Protein AF-A0A926AWC2-F1 (afdb_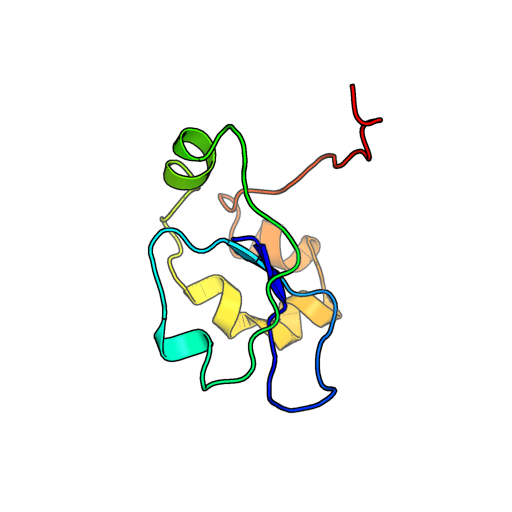monomer_lite)

pLDDT: mean 94.42, std 4.78, range [57.47, 97.81]

Structure (mmCIF, N/CA/C/O backbone):
data_AF-A0A926AWC2-F1
#
_entry.id   AF-A0A926AWC2-F1
#
loop_
_atom_site.group_PDB
_atom_site.id
_atom_site.type_symbol
_atom_site.label_atom_id
_atom_site.label_alt_id
_atom_site.label_comp_id
_atom_site.label_asym_id
_atom_site.label_entity_id
_atom_site.label_seq_id
_atom_site.pdbx_PDB_ins_code
_atom_site.Cartn_x
_atom_site.Cartn_y
_atom_site.Cartn_z
_atom_site.occupancy
_atom_site.B_iso_or_equiv
_atom_site.auth_seq_id
_atom_site.auth_comp_id
_atom_site.auth_asym_id
_atom_site.auth_atom_id
_atom_site.pdbx_PDB_model_num
ATOM 1 N N . TYR A 1 1 ? -10.303 -7.862 -1.670 1.00 94.31 1 TYR A N 1
ATOM 2 C CA . TYR A 1 1 ? -9.127 -8.740 -1.461 1.00 94.31 1 TYR A CA 1
ATOM 3 C C . TYR A 1 1 ? -7.884 -7.910 -1.235 1.00 94.31 1 TYR A C 1
ATOM 5 O O . TYR A 1 1 ? -7.823 -6.813 -1.772 1.00 94.31 1 TYR A O 1
ATOM 13 N N . ILE A 1 2 ? -6.941 -8.431 -0.454 1.00 96.88 2 ILE A N 1
ATOM 14 C CA . ILE A 1 2 ? -5.578 -7.919 -0.311 1.00 96.88 2 ILE A CA 1
ATOM 15 C C . ILE A 1 2 ? -4.671 -8.829 -1.141 1.00 96.88 2 ILE A C 1
ATOM 17 O O . ILE A 1 2 ? -4.695 -10.054 -0.971 1.00 96.88 2 ILE A O 1
ATOM 21 N N . THR A 1 3 ? -3.910 -8.230 -2.049 1.00 97.50 3 THR A N 1
ATOM 22 C CA . THR A 1 3 ? -3.238 -8.940 -3.140 1.00 97.50 3 THR A CA 1
ATOM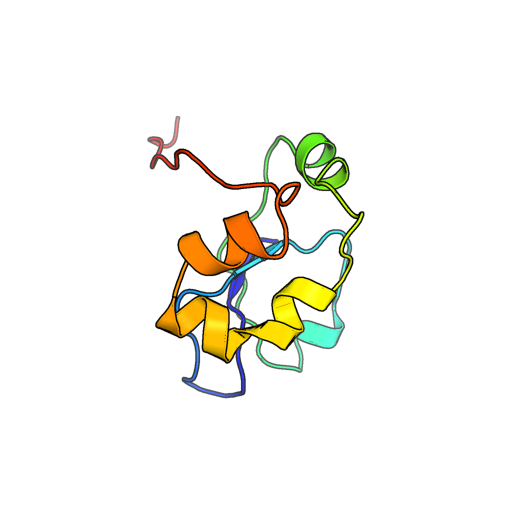 23 C C . THR A 1 3 ? -1.822 -8.415 -3.321 1.00 97.50 3 THR A C 1
ATOM 25 O O . THR A 1 3 ? -1.603 -7.208 -3.241 1.00 97.50 3 THR A O 1
ATOM 28 N N . PHE A 1 4 ? -0.858 -9.302 -3.569 1.00 97.12 4 PHE A N 1
ATOM 29 C CA . PHE A 1 4 ? 0.505 -8.893 -3.921 1.00 97.12 4 PHE A CA 1
ATOM 30 C C . PHE A 1 4 ? 0.548 -8.251 -5.306 1.00 97.12 4 PHE A C 1
ATOM 32 O O . PHE A 1 4 ? -0.046 -8.779 -6.244 1.00 97.12 4 PHE A O 1
ATOM 39 N N . ALA A 1 5 ? 1.298 -7.160 -5.452 1.00 94.75 5 ALA A N 1
ATOM 40 C CA . ALA A 1 5 ? 1.691 -6.668 -6.766 1.00 94.75 5 ALA A CA 1
ATOM 41 C C . ALA A 1 5 ? 2.730 -7.610 -7.403 1.00 94.75 5 ALA A C 1
ATOM 43 O O . ALA A 1 5 ? 3.459 -8.321 -6.704 1.00 94.75 5 ALA A O 1
ATOM 44 N N . THR A 1 6 ? 2.788 -7.631 -8.735 1.00 93.69 6 THR A N 1
ATOM 45 C CA . THR A 1 6 ? 3.703 -8.496 -9.485 1.00 93.69 6 THR A CA 1
ATOM 46 C C . THR A 1 6 ? 4.051 -7.903 -10.853 1.00 93.69 6 THR A C 1
ATOM 48 O O . THR A 1 6 ? 3.302 -7.086 -11.388 1.00 93.69 6 THR A O 1
ATOM 51 N N . SER A 1 7 ? 5.176 -8.337 -11.420 1.00 92.50 7 SER A N 1
ATOM 52 C CA . SER A 1 7 ? 5.601 -8.100 -12.805 1.00 92.50 7 SER A CA 1
ATOM 53 C C . SER A 1 7 ? 5.739 -9.409 -13.599 1.00 92.50 7 SER A C 1
ATOM 55 O O . SER A 1 7 ? 6.290 -9.399 -14.697 1.00 92.50 7 SER A O 1
ATOM 57 N N . GLY A 1 8 ? 5.264 -10.534 -13.052 1.00 92.81 8 GLY A N 1
ATOM 58 C CA . GLY A 1 8 ? 5.267 -11.846 -13.698 1.00 92.81 8 GLY A CA 1
ATOM 59 C C . GLY A 1 8 ? 5.411 -13.005 -12.702 1.00 92.81 8 GLY A C 1
ATOM 60 O O . GLY A 1 8 ? 5.298 -12.810 -11.488 1.00 92.81 8 GLY A O 1
ATOM 61 N N . PRO A 1 9 ? 5.647 -14.232 -13.193 1.00 93.50 9 PRO A N 1
ATOM 62 C CA . PRO A 1 9 ? 5.986 -15.365 -12.337 1.00 93.50 9 PRO A CA 1
ATOM 63 C C . PRO A 1 9 ? 7.175 -15.044 -11.417 1.00 93.50 9 PRO A C 1
ATOM 65 O O . PRO A 1 9 ? 8.130 -14.394 -11.832 1.00 93.50 9 PRO A O 1
ATOM 68 N N . ASP A 1 10 ? 7.085 -15.474 -10.156 1.00 93.38 10 ASP A N 1
ATOM 69 C CA . ASP A 1 10 ? 8.159 -15.399 -9.151 1.00 93.38 10 ASP A CA 1
ATOM 70 C C . ASP A 1 10 ? 8.767 -14.007 -8.883 1.00 93.38 10 ASP A C 1
ATOM 72 O O . ASP A 1 10 ? 9.891 -13.893 -8.402 1.00 93.38 10 ASP A O 1
ATOM 76 N N . SER A 1 11 ? 8.008 -12.929 -9.119 1.00 93.81 11 SER A N 1
ATOM 77 C CA . SER A 1 11 ? 8.505 -11.549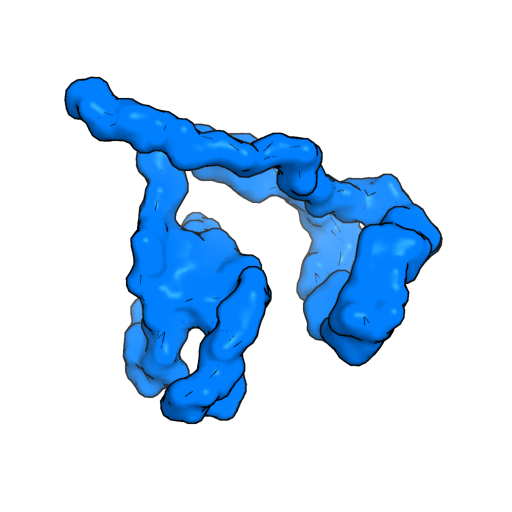 -8.989 1.00 93.81 11 SER A CA 1
ATOM 78 C C . SER A 1 11 ? 7.848 -10.731 -7.862 1.00 93.81 11 SER A C 1
ATOM 80 O O . SER A 1 11 ? 7.923 -9.500 -7.852 1.00 93.81 11 SER A O 1
ATOM 82 N N . ARG A 1 12 ? 7.129 -11.385 -6.944 1.00 92.94 12 ARG A N 1
ATOM 83 C CA . ARG A 1 12 ? 6.432 -10.710 -5.836 1.00 92.94 12 ARG A CA 1
ATOM 84 C C . ARG A 1 12 ? 7.441 -10.126 -4.847 1.00 92.94 12 ARG A C 1
ATOM 86 O O . ARG A 1 12 ? 8.413 -10.778 -4.481 1.00 92.94 12 ARG A O 1
ATOM 93 N N . THR A 1 13 ? 7.171 -8.910 -4.386 1.00 91.75 13 THR A N 1
ATOM 94 C CA . THR A 1 13 ? 7.954 -8.225 -3.347 1.00 91.75 13 THR A CA 1
ATOM 95 C C . THR A 1 13 ? 7.081 -7.992 -2.107 1.00 91.75 13 THR A C 1
ATOM 97 O O . THR A 1 13 ? 6.231 -8.817 -1.779 1.00 91.75 13 THR A O 1
ATOM 100 N N . THR A 1 14 ? 7.268 -6.877 -1.399 1.00 91.81 14 THR A N 1
ATOM 101 C CA . THR A 1 14 ? 6.454 -6.467 -0.245 1.00 91.81 14 THR A CA 1
ATOM 102 C C . THR A 1 14 ? 5.286 -5.551 -0.617 1.00 91.81 14 THR A C 1
ATOM 104 O O . THR A 1 14 ? 4.525 -5.143 0.259 1.00 91.81 14 THR A O 1
ATOM 107 N N . GLN A 1 15 ? 5.118 -5.212 -1.899 1.00 93.69 15 GLN A N 1
ATOM 108 C CA . GLN A 1 15 ? 4.033 -4.343 -2.348 1.00 93.69 15 GLN A CA 1
ATOM 109 C C . GLN A 1 15 ? 2.707 -5.111 -2.433 1.00 93.69 15 GLN A C 1
ATOM 111 O O . GLN A 1 15 ? 2.613 -6.153 -3.084 1.00 93.69 15 GLN A O 1
ATOM 116 N N . VAL A 1 16 ? 1.666 -4.559 -1.808 1.00 95.69 16 VAL A N 1
ATOM 117 C CA . VAL A 1 16 ? 0.305 -5.112 -1.809 1.00 95.69 16 VAL A CA 1
ATOM 118 C C . VAL A 1 16 ? -0.723 -4.026 -2.122 1.00 95.69 16 VAL A C 1
ATOM 120 O O . VAL A 1 16 ? -0.468 -2.844 -1.895 1.00 95.69 16 VAL A O 1
ATOM 123 N N . PHE A 1 17 ? -1.892 -4.420 -2.622 1.00 95.56 17 PHE A N 1
ATOM 124 C CA . PHE A 1 17 ? -3.029 -3.528 -2.860 1.00 95.56 17 PHE A CA 1
ATOM 125 C C . PHE A 1 17 ? -4.341 -4.151 -2.385 1.00 95.56 17 PHE A C 1
ATOM 127 O O . PHE A 1 17 ? -4.452 -5.368 -2.220 1.00 95.56 17 PHE A O 1
ATOM 134 N N . ILE A 1 18 ? -5.343 -3.296 -2.180 1.00 96.94 18 ILE A N 1
ATOM 135 C CA . ILE A 1 18 ? -6.706 -3.695 -1.837 1.00 96.94 18 ILE A CA 1
ATOM 136 C C . ILE A 1 18 ? -7.585 -3.514 -3.075 1.00 96.94 18 ILE A C 1
ATOM 138 O O . ILE A 1 18 ? -7.589 -2.455 -3.694 1.00 96.94 18 ILE A O 1
ATOM 142 N N . ASN A 1 19 ? -8.340 -4.545 -3.439 1.00 95.75 19 ASN A N 1
ATOM 143 C CA . ASN A 1 19 ? -9.391 -4.448 -4.450 1.00 95.75 19 ASN A CA 1
ATOM 144 C C . ASN A 1 19 ? -10.623 -3.738 -3.871 1.00 95.75 19 ASN A C 1
ATOM 146 O O . ASN A 1 19 ? -11.218 -4.252 -2.926 1.00 95.75 19 ASN A O 1
ATOM 150 N N . TYR A 1 20 ? -11.020 -2.620 -4.486 1.00 94.06 20 TYR A N 1
ATOM 151 C CA . TYR A 1 20 ? -12.226 -1.845 -4.138 1.00 94.06 20 TYR A CA 1
ATOM 152 C C . TYR A 1 20 ? -13.493 -2.438 -4.775 1.00 94.06 20 TYR A C 1
ATOM 154 O O . TYR A 1 20 ? -14.609 -2.185 -4.341 1.00 94.06 20 TYR A O 1
ATOM 162 N N . LYS A 1 21 ? -13.321 -3.243 -5.826 1.00 92.81 21 LYS A N 1
ATOM 163 C CA . LYS A 1 21 ? -14.387 -3.931 -6.557 1.00 92.81 21 LYS A CA 1
ATOM 164 C C . LYS A 1 21 ? -13.882 -5.267 -7.086 1.00 92.81 21 LYS A C 1
ATOM 166 O O . LYS A 1 21 ? -12.695 -5.580 -6.961 1.00 92.81 21 LYS A O 1
ATOM 171 N N . ASP A 1 22 ? -14.774 -6.028 -7.705 1.00 93.25 22 ASP A N 1
ATOM 172 C CA . ASP A 1 22 ? -14.393 -7.238 -8.422 1.00 93.25 22 ASP A CA 1
ATOM 173 C C . ASP A 1 22 ? -13.549 -6.892 -9.666 1.00 93.25 22 ASP A C 1
ATOM 175 O O . ASP A 1 22 ? -13.954 -6.098 -10.517 1.00 93.25 22 ASP A O 1
ATOM 179 N N . ASN A 1 23 ? -12.347 -7.467 -9.740 1.00 93.44 23 ASN A N 1
ATOM 180 C CA . ASN A 1 23 ? -11.335 -7.207 -10.764 1.00 93.44 23 ASN A CA 1
ATOM 181 C C . ASN A 1 23 ? -10.875 -8.525 -11.414 1.00 93.44 23 ASN A C 1
ATOM 183 O O . ASN A 1 23 ? -9.676 -8.754 -11.546 1.00 93.44 23 ASN A O 1
ATOM 187 N N . ARG A 1 24 ? -11.822 -9.369 -11.847 1.00 93.81 24 ARG A N 1
ATOM 188 C CA . ARG A 1 24 ? -11.588 -10.709 -12.442 1.00 93.81 24 ARG A CA 1
ATOM 189 C C . ARG A 1 24 ? -10.476 -10.782 -13.493 1.00 93.81 24 ARG A C 1
ATOM 191 O O . ARG A 1 24 ? -9.788 -11.783 -13.592 1.00 93.81 24 ARG A O 1
ATOM 198 N N . ARG A 1 25 ? -10.237 -9.700 -14.245 1.00 94.62 25 ARG A N 1
ATOM 199 C CA . ARG A 1 25 ? -9.117 -9.610 -15.204 1.00 94.62 25 ARG A CA 1
ATOM 200 C C . ARG A 1 25 ? -7.737 -9.878 -14.583 1.00 94.62 25 ARG A C 1
ATOM 202 O O . ARG A 1 25 ? -6.806 -10.192 -15.310 1.00 94.62 25 ARG A O 1
ATOM 209 N N . LEU A 1 26 ? -7.580 -9.668 -13.273 1.00 95.00 26 LEU A N 1
ATOM 210 C CA . LEU A 1 26 ? -6.315 -9.870 -12.565 1.00 95.00 26 LEU A CA 1
ATOM 211 C C . LEU A 1 26 ? -6.013 -11.353 -12.322 1.00 95.00 26 LEU A C 1
ATOM 213 O O . LEU A 1 26 ? -4.846 -11.687 -12.113 1.00 95.00 26 LEU A O 1
ATOM 217 N N . ASP A 1 27 ? -7.029 -12.218 -12.383 1.00 93.19 27 ASP A N 1
ATOM 218 C CA . ASP A 1 27 ? -6.882 -13.661 -12.185 1.00 93.19 27 ASP A CA 1
ATOM 219 C C . ASP A 1 27 ? -5.988 -14.245 -13.291 1.00 93.19 27 ASP A C 1
ATOM 221 O O . ASP A 1 27 ? -4.968 -14.874 -13.008 1.00 93.19 27 ASP A O 1
ATOM 225 N N . ASP A 1 28 ? -6.281 -13.905 -14.549 1.00 94.50 28 ASP A N 1
ATOM 226 C CA . ASP A 1 28 ? -5.504 -14.335 -15.721 1.00 94.50 28 ASP A CA 1
ATOM 227 C C . ASP A 1 28 ? -4.105 -13.691 -15.790 1.00 94.50 28 ASP A C 1
ATOM 229 O O . ASP A 1 28 ? -3.219 -14.174 -16.494 1.00 94.50 28 ASP A O 1
ATOM 233 N N . MET A 1 29 ? -3.882 -12.599 -15.050 1.00 93.88 29 MET A N 1
ATOM 234 C CA . MET A 1 29 ? -2.591 -11.905 -14.971 1.00 93.88 29 MET A CA 1
ATOM 235 C C . MET A 1 29 ? -1.673 -12.467 -13.869 1.00 93.88 29 MET A C 1
ATOM 237 O O . MET A 1 29 ? -0.546 -11.991 -13.714 1.00 93.88 29 MET A O 1
ATOM 241 N N . GLY A 1 30 ? -2.130 -13.456 -13.093 1.00 93.50 30 GLY A N 1
ATOM 242 C CA . GLY A 1 30 ? -1.312 -14.136 -12.083 1.00 93.50 30 GLY A CA 1
ATOM 243 C C . GLY A 1 30 ? -1.111 -13.351 -10.782 1.00 93.50 30 GLY A C 1
ATOM 244 O O . GLY A 1 30 ? -0.157 -13.607 -10.042 1.00 93.50 30 GLY A O 1
ATOM 245 N N . PHE A 1 31 ? -1.989 -12.391 -10.479 1.00 96.38 31 PHE A N 1
ATOM 246 C CA . PHE A 1 31 ? -1.965 -11.704 -9.189 1.00 96.38 31 PHE A CA 1
ATOM 247 C C . PHE A 1 31 ? -2.419 -12.647 -8.070 1.00 96.38 31 PHE A C 1
ATOM 249 O O . PHE A 1 31 ? -3.456 -13.293 -8.170 1.00 96.38 31 PHE A O 1
ATOM 256 N N . ALA A 1 32 ? -1.655 -12.704 -6.978 1.00 95.44 32 ALA A N 1
ATOM 257 C CA . ALA A 1 32 ? -1.892 -13.648 -5.887 1.00 95.44 32 ALA A CA 1
ATOM 258 C C . ALA A 1 32 ? -2.587 -12.966 -4.690 1.00 95.44 32 ALA A C 1
ATOM 260 O O . ALA A 1 32 ? -1.911 -12.270 -3.916 1.00 95.44 32 ALA A O 1
ATOM 261 N N . PRO A 1 33 ? -3.916 -13.122 -4.510 1.00 96.06 33 PRO A N 1
ATOM 262 C CA . PRO A 1 33 ? -4.591 -12.679 -3.296 1.00 96.06 33 PRO A CA 1
ATOM 263 C C . PRO A 1 33 ? -4.153 -13.543 -2.109 1.00 96.06 33 PRO A C 1
ATOM 265 O O . PRO A 1 33 ? -3.994 -14.755 -2.236 1.00 96.06 33 PRO A O 1
ATOM 268 N N . PHE A 1 34 ? -3.975 -12.926 -0.942 1.00 95.94 34 PHE A N 1
ATOM 269 C CA . PHE A 1 34 ? -3.617 -13.641 0.295 1.00 95.94 34 PHE A CA 1
ATOM 270 C C . PHE A 1 34 ? -4.525 -13.291 1.478 1.00 95.94 34 PHE A C 1
ATOM 272 O O . PHE A 1 34 ? -4.402 -13.876 2.551 1.00 95.94 34 PHE A O 1
ATOM 279 N N . GLY A 1 35 ? -5.443 -12.340 1.300 1.00 95.38 35 GLY A N 1
ATOM 280 C CA . GLY A 1 35 ? -6.360 -11.935 2.353 1.00 95.38 35 GLY A CA 1
ATOM 281 C C . GLY A 1 35 ? -7.579 -11.190 1.836 1.00 95.38 35 GLY A C 1
ATOM 282 O O . GLY A 1 35 ? -7.705 -10.855 0.655 1.00 95.38 35 GLY A O 1
ATOM 283 N N . GLN A 1 36 ? -8.486 -10.893 2.754 1.00 95.75 36 GLN A N 1
ATOM 284 C CA . GLN A 1 36 ? -9.683 -10.108 2.501 1.00 95.75 36 GLN A CA 1
ATOM 285 C C . GLN A 1 36 ? -9.897 -9.144 3.663 1.00 95.75 36 GLN A C 1
ATOM 287 O O . GLN A 1 36 ? -9.684 -9.492 4.821 1.00 95.75 36 GLN A O 1
ATOM 292 N N . VAL A 1 37 ? -10.336 -7.929 3.343 1.00 95.25 37 VAL A N 1
ATOM 293 C CA . VAL A 1 37 ? -10.841 -6.999 4.349 1.00 95.25 37 VAL A CA 1
ATOM 294 C C . VAL A 1 37 ? -12.201 -7.527 4.804 1.00 95.25 37 VAL A C 1
ATOM 296 O O . VAL A 1 37 ? -13.157 -7.522 4.032 1.00 95.25 37 VAL A O 1
ATOM 299 N N . VAL A 1 38 ? -12.263 -8.052 6.027 1.00 95.25 38 VAL A N 1
ATOM 300 C CA . VAL A 1 38 ? -13.493 -8.619 6.616 1.00 95.25 38 VAL A CA 1
ATOM 301 C C . VAL A 1 38 ? -14.328 -7.580 7.371 1.00 95.25 38 VAL A C 1
ATOM 303 O O . VAL A 1 38 ? -15.496 -7.817 7.653 1.00 95.25 38 VAL A O 1
ATOM 306 N N . SER A 1 39 ? -13.735 -6.432 7.704 1.00 95.06 39 SER A N 1
ATOM 307 C CA . SER A 1 39 ? -14.381 -5.290 8.354 1.00 95.06 39 SER A CA 1
ATOM 308 C C . SER A 1 39 ? -13.613 -4.007 8.019 1.00 95.06 39 SER A C 1
ATOM 310 O O . SER A 1 39 ? -12.398 -4.065 7.826 1.00 95.06 39 SER A O 1
ATOM 312 N N . GLY A 1 40 ? -14.309 -2.867 7.946 1.00 96.12 40 GLY A N 1
ATOM 313 C CA . GLY A 1 40 ? -13.702 -1.548 7.721 1.00 96.12 40 GLY A CA 1
ATOM 314 C C . GLY A 1 40 ? -13.435 -1.177 6.258 1.00 96.12 40 GLY A C 1
ATOM 315 O O . GLY A 1 40 ? -12.572 -0.343 5.996 1.00 96.12 40 GLY A O 1
ATOM 316 N N . MET A 1 41 ? -14.147 -1.769 5.290 1.00 96.62 41 MET A N 1
ATOM 317 C CA . MET A 1 41 ? -14.056 -1.325 3.887 1.00 96.62 41 MET A CA 1
ATOM 318 C C . MET A 1 41 ? -14.509 0.130 3.703 1.00 96.62 41 MET A C 1
ATOM 320 O O . MET A 1 41 ? -13.916 0.847 2.911 1.00 96.62 41 MET A O 1
ATOM 324 N N . ASP A 1 42 ? -15.461 0.605 4.506 1.00 97.00 42 ASP A N 1
ATOM 325 C CA . ASP A 1 42 ? -15.906 2.003 4.499 1.00 97.00 42 ASP A CA 1
ATOM 326 C C . ASP A 1 42 ? -14.811 2.993 4.943 1.00 97.00 42 ASP A C 1
ATOM 328 O O . ASP A 1 42 ? -14.907 4.188 4.664 1.00 97.00 42 ASP A O 1
ATOM 332 N N . VAL A 1 43 ? -13.784 2.516 5.657 1.00 96.88 43 VAL A N 1
ATOM 333 C CA . VAL A 1 43 ? -12.580 3.291 5.990 1.00 96.88 43 VAL A CA 1
ATOM 334 C C . VAL A 1 43 ? -11.625 3.315 4.800 1.00 96.88 43 VAL A C 1
ATOM 336 O O . VAL A 1 43 ? -11.061 4.362 4.498 1.00 96.88 43 VAL A O 1
ATOM 339 N N . VAL A 1 44 ? -11.474 2.185 4.099 1.00 95.94 44 VAL A N 1
ATOM 340 C CA . VAL A 1 44 ? -10.672 2.097 2.866 1.00 95.94 44 VAL A CA 1
ATOM 341 C C . VAL A 1 44 ? -11.224 3.042 1.795 1.00 95.94 44 VAL A C 1
ATOM 343 O O . VAL A 1 44 ? -10.451 3.757 1.165 1.00 95.94 44 VAL A O 1
ATOM 346 N N . ASP A 1 45 ? -12.547 3.122 1.656 1.00 95.69 45 ASP A N 1
ATOM 347 C CA . ASP A 1 45 ? -13.217 4.012 0.696 1.00 95.69 45 ASP A CA 1
ATOM 348 C C . ASP A 1 45 ? -13.009 5.511 0.988 1.00 95.69 45 ASP A C 1
ATOM 350 O O . ASP A 1 45 ? -13.270 6.350 0.129 1.00 95.69 45 ASP A O 1
ATOM 354 N N . LYS A 1 46 ? -12.548 5.861 2.196 1.00 96.12 46 LYS A N 1
ATOM 355 C CA . LYS A 1 46 ? -12.302 7.244 2.639 1.00 96.12 46 LYS A CA 1
ATOM 356 C C . LYS A 1 46 ? -10.823 7.633 2.620 1.00 96.12 46 LYS A C 1
ATOM 358 O O . LYS A 1 46 ? -10.500 8.732 3.071 1.00 96.12 46 LYS A O 1
ATOM 363 N N . LEU A 1 47 ? -9.934 6.753 2.150 1.00 95.69 47 LEU A N 1
ATOM 364 C CA . LEU A 1 47 ? -8.523 7.100 1.977 1.00 95.69 47 LEU A CA 1
ATOM 365 C C . LEU A 1 47 ? -8.393 8.312 1.049 1.00 95.69 47 LEU A C 1
ATOM 367 O O . LEU A 1 47 ? -9.139 8.453 0.080 1.00 95.69 47 LEU A O 1
ATOM 371 N N . ASN A 1 48 ? -7.437 9.185 1.350 1.00 96.25 48 ASN A N 1
ATOM 372 C CA . ASN A 1 48 ? -7.230 10.433 0.636 1.00 96.25 48 ASN A CA 1
ATOM 373 C C . ASN A 1 48 ? -6.885 10.180 -0.840 1.00 96.25 48 ASN A C 1
ATOM 375 O O . ASN A 1 48 ? -5.781 9.745 -1.181 1.00 96.25 48 ASN A O 1
ATOM 379 N N . ASP A 1 49 ? -7.825 10.509 -1.720 1.00 95.12 49 ASP A N 1
ATOM 380 C CA . ASP A 1 49 ? -7.747 10.283 -3.160 1.00 95.12 49 ASP A CA 1
ATOM 381 C C . ASP A 1 49 ? -7.095 11.443 -3.929 1.00 95.12 49 ASP A C 1
ATOM 383 O O . ASP A 1 49 ? -6.863 11.325 -5.136 1.00 95.12 49 ASP A O 1
ATOM 387 N N . LYS A 1 50 ? -6.708 12.529 -3.240 1.00 97.25 50 LYS A N 1
ATOM 388 C CA . LYS A 1 50 ? -6.128 13.753 -3.826 1.00 97.25 50 LYS A CA 1
ATOM 389 C C . LYS A 1 50 ? -4.997 13.486 -4.821 1.00 97.25 50 LYS A C 1
ATOM 391 O O . LYS A 1 50 ? -4.804 14.262 -5.755 1.00 97.25 50 LYS A O 1
ATOM 396 N N . TYR A 1 51 ? -4.207 12.439 -4.590 1.00 95.62 51 TYR A N 1
ATOM 397 C CA . TYR A 1 51 ? -3.025 12.123 -5.395 1.00 95.62 51 TYR A CA 1
ATOM 398 C C . TYR A 1 51 ? -3.275 11.062 -6.477 1.00 95.62 51 TYR A C 1
ATOM 400 O O . TYR A 1 51 ? -2.400 10.851 -7.323 1.00 95.62 51 TYR A O 1
ATOM 408 N N . GLY A 1 52 ? -4.441 10.409 -6.476 1.00 92.94 52 GLY A N 1
ATOM 409 C CA . GLY A 1 52 ? -4.777 9.330 -7.404 1.00 92.94 52 GLY A CA 1
ATOM 410 C C . GLY A 1 52 ? -3.682 8.259 -7.494 1.00 92.94 52 GLY A C 1
ATOM 411 O O . GLY A 1 52 ? -3.106 7.843 -6.491 1.00 92.94 52 GLY A O 1
ATOM 412 N N . GLY A 1 53 ? -3.362 7.832 -8.719 1.00 89.62 53 GLY A N 1
ATOM 413 C CA . GLY A 1 53 ? -2.302 6.851 -8.985 1.00 89.62 53 GLY A CA 1
ATOM 414 C C . GLY A 1 53 ? -0.868 7.392 -8.892 1.00 89.62 53 GLY A C 1
ATOM 415 O O . GLY A 1 53 ? 0.063 6.595 -8.806 1.00 89.62 53 GLY A O 1
ATOM 416 N N . THR A 1 54 ? -0.680 8.716 -8.846 1.00 95.19 54 THR A N 1
ATOM 417 C CA . THR A 1 54 ? 0.626 9.400 -8.965 1.00 95.19 54 THR A CA 1
ATOM 418 C C . THR A 1 54 ? 1.710 8.915 -7.991 1.00 95.19 54 THR A C 1
ATOM 420 O O . THR A 1 54 ? 2.876 8.841 -8.391 1.00 95.19 54 THR A O 1
ATOM 423 N N . PRO A 1 55 ? 1.410 8.563 -6.719 1.00 94.69 55 PRO A N 1
ATOM 424 C CA . PRO A 1 55 ? 2.426 7.997 -5.833 1.00 94.69 55 PRO A CA 1
ATOM 425 C C . PRO A 1 55 ? 3.077 6.733 -6.412 1.00 94.69 55 PRO A C 1
ATOM 427 O O . PRO A 1 55 ? 4.288 6.555 -6.287 1.00 94.69 55 PRO A O 1
ATOM 430 N N . SER A 1 56 ? 2.305 5.906 -7.124 1.00 91.69 56 SER A N 1
ATOM 431 C CA . SER A 1 56 ? 2.785 4.656 -7.729 1.00 91.69 56 SER A CA 1
ATOM 432 C C . SER A 1 56 ? 3.763 4.874 -8.886 1.00 91.69 56 SER A C 1
ATOM 434 O O . SER A 1 56 ? 4.558 3.979 -9.167 1.00 91.69 56 SER A O 1
ATOM 436 N N . A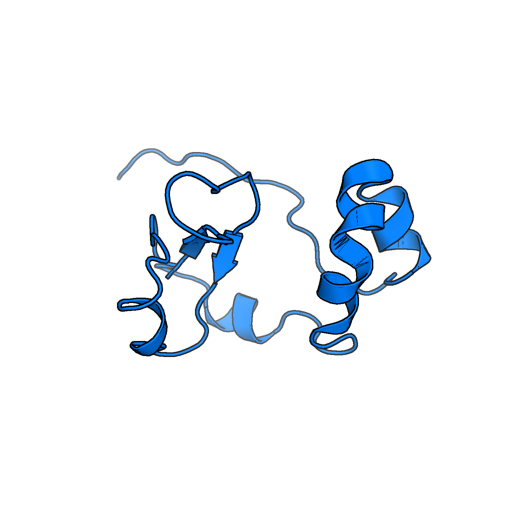SP A 1 57 ? 3.775 6.056 -9.505 1.00 94.50 57 ASP A N 1
ATOM 437 C CA . ASP A 1 57 ? 4.738 6.410 -10.559 1.00 94.50 57 ASP A CA 1
ATOM 438 C C . ASP A 1 57 ? 6.135 6.704 -9.989 1.00 94.50 57 ASP A C 1
ATOM 440 O O . ASP A 1 57 ? 7.131 6.724 -10.708 1.00 94.50 57 ASP A O 1
ATOM 444 N N . SER A 1 58 ? 6.232 6.933 -8.674 1.00 95.50 58 SER A N 1
ATOM 445 C CA . SER A 1 58 ? 7.488 7.234 -7.976 1.00 95.50 58 SER A CA 1
ATOM 446 C C . SER A 1 58 ? 8.066 6.014 -7.242 1.00 95.50 58 SER A C 1
ATOM 448 O O . SER A 1 58 ? 8.740 6.162 -6.221 1.00 95.50 58 SER A O 1
ATOM 450 N N . GLN A 1 59 ? 7.799 4.799 -7.734 1.00 91.88 59 GLN A N 1
ATOM 451 C CA . GLN A 1 59 ? 8.260 3.546 -7.120 1.00 91.88 59 GLN A CA 1
ATOM 452 C C . GLN A 1 59 ? 9.773 3.492 -6.836 1.00 91.88 59 GLN A C 1
ATOM 454 O O . GLN A 1 59 ? 10.125 3.129 -5.712 1.00 91.88 59 GLN A O 1
ATOM 459 N N . PRO A 1 60 ? 10.682 3.892 -7.751 1.00 94.50 60 PRO A N 1
ATOM 460 C CA . PRO A 1 60 ?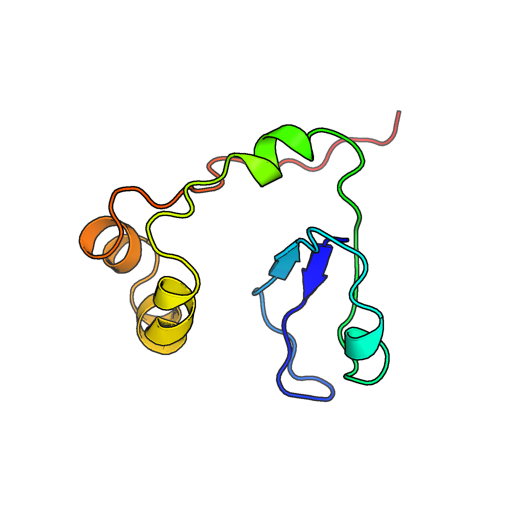 12.120 3.889 -7.463 1.00 94.50 60 PRO A CA 1
ATOM 461 C C . PRO A 1 60 ? 12.504 4.783 -6.272 1.00 94.50 60 PRO A C 1
ATOM 463 O O . PRO A 1 60 ? 13.361 4.434 -5.457 1.00 94.50 60 PRO A O 1
ATOM 466 N N . GLN A 1 61 ? 11.852 5.939 -6.132 1.00 97.19 61 GLN A N 1
ATOM 467 C CA . GLN A 1 61 ? 12.064 6.858 -5.015 1.00 97.19 61 GLN A CA 1
ATOM 468 C C . GLN A 1 61 ? 11.466 6.306 -3.722 1.00 97.19 61 GLN A C 1
ATOM 470 O O . GLN A 1 61 ? 12.104 6.400 -2.679 1.00 97.19 61 GLN A O 1
ATOM 475 N N . ILE A 1 62 ? 10.286 5.683 -3.780 1.00 95.31 62 ILE A N 1
ATOM 476 C CA . ILE A 1 62 ? 9.679 5.030 -2.612 1.00 95.31 62 ILE A CA 1
ATOM 477 C C . ILE A 1 62 ? 10.594 3.914 -2.096 1.00 95.31 62 ILE A C 1
ATOM 479 O O . ILE A 1 62 ? 10.835 3.835 -0.895 1.00 95.31 62 ILE A O 1
ATOM 483 N N . GLN A 1 63 ? 11.157 3.097 -2.988 1.00 93.50 63 GLN A N 1
ATOM 484 C CA . GLN A 1 63 ? 12.069 2.013 -2.614 1.00 93.50 63 GLN A CA 1
ATOM 485 C C . GLN A 1 63 ? 13.381 2.526 -2.002 1.00 93.50 63 GLN A C 1
ATOM 487 O O . GLN A 1 63 ? 13.861 1.959 -1.026 1.00 93.50 63 GLN A O 1
ATOM 492 N N . SER A 1 64 ? 13.957 3.596 -2.556 1.00 96.75 64 SER A N 1
ATOM 493 C CA . SER A 1 64 ? 15.263 4.117 -2.118 1.00 96.75 64 SER A CA 1
ATOM 494 C C . SER A 1 64 ? 15.196 5.083 -0.931 1.00 96.75 64 SER A C 1
ATOM 496 O O . SER A 1 64 ? 16.149 5.165 -0.161 1.00 96.75 64 SER A O 1
ATOM 498 N N . GLN A 1 65 ? 14.101 5.831 -0.776 1.00 97.62 65 GLN A N 1
ATOM 499 C CA . GLN A 1 65 ? 13.983 6.922 0.204 1.00 97.62 65 GLN A CA 1
ATOM 500 C C . GLN A 1 65 ? 12.859 6.710 1.227 1.00 97.62 65 GLN A C 1
ATOM 502 O O . GLN A 1 65 ? 12.831 7.395 2.254 1.00 97.62 65 GLN A O 1
ATOM 507 N N . GLY A 1 66 ? 11.935 5.778 0.974 1.00 95.25 66 GLY A N 1
ATOM 508 C CA . GLY A 1 66 ? 10.855 5.424 1.892 1.00 95.25 66 GLY A CA 1
ATOM 509 C C . GLY A 1 66 ? 9.960 6.604 2.275 1.00 95.25 66 GLY A C 1
ATOM 510 O O . GLY A 1 66 ? 9.672 7.493 1.469 1.00 95.25 66 GLY A O 1
ATOM 511 N N . ASN A 1 67 ? 9.537 6.622 3.542 1.00 95.50 67 ASN A N 1
ATOM 512 C CA . ASN A 1 67 ? 8.591 7.616 4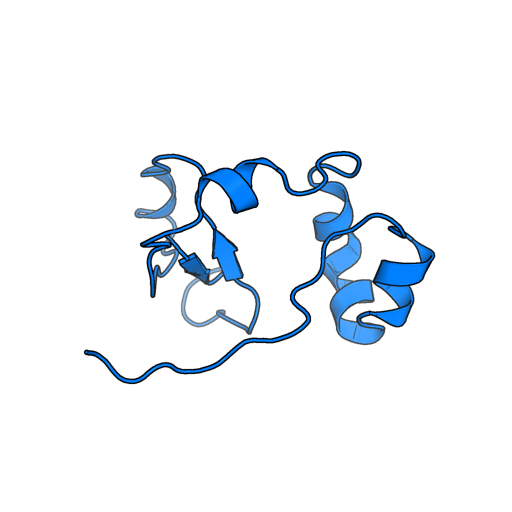.058 1.00 95.50 67 ASN A CA 1
ATOM 513 C C . ASN A 1 67 ? 9.107 9.052 3.944 1.00 95.50 67 ASN A C 1
ATOM 515 O O . ASN A 1 67 ? 8.315 9.942 3.680 1.00 95.50 67 ASN A O 1
ATOM 519 N N . LYS A 1 68 ? 10.425 9.289 4.023 1.00 97.75 68 LYS A N 1
ATOM 520 C CA . LYS A 1 68 ? 10.982 10.644 3.873 1.00 97.75 68 LYS A CA 1
ATOM 521 C C . LYS A 1 68 ? 10.577 11.284 2.540 1.00 97.75 68 LYS A C 1
ATOM 523 O O . LYS A 1 68 ? 10.294 12.477 2.489 1.00 97.75 68 LYS A O 1
ATOM 528 N N . PHE A 1 69 ? 10.555 10.497 1.465 1.00 97.81 69 PHE A N 1
ATOM 529 C CA . PHE A 1 69 ? 10.115 10.965 0.154 1.00 97.81 69 PHE A CA 1
ATOM 530 C C . PHE A 1 69 ? 8.592 11.130 0.082 1.00 97.81 69 PHE A C 1
ATOM 532 O O . PHE A 1 69 ? 8.116 12.142 -0.435 1.00 97.81 69 PHE A O 1
ATOM 539 N N . LEU A 1 70 ? 7.837 10.161 0.611 1.00 97.19 70 LEU A N 1
ATOM 540 C CA . LEU A 1 70 ? 6.372 10.202 0.615 1.00 97.19 70 LEU A CA 1
ATOM 541 C C . LEU A 1 70 ? 5.840 11.397 1.413 1.00 97.19 70 LEU A C 1
ATOM 543 O O . LEU A 1 70 ? 5.016 12.138 0.892 1.00 97.19 70 LEU A O 1
ATOM 547 N N . ASP A 1 71 ? 6.374 11.639 2.607 1.00 96.94 71 ASP A N 1
ATOM 548 C CA . ASP A 1 71 ? 5.968 12.737 3.486 1.00 96.94 71 ASP A CA 1
ATOM 549 C C . ASP A 1 71 ? 6.253 14.106 2.842 1.00 96.94 71 ASP A C 1
ATOM 551 O O . ASP A 1 71 ? 5.458 15.038 2.965 1.00 96.94 71 ASP A O 1
ATOM 555 N N . ALA A 1 72 ? 7.366 14.231 2.108 1.00 97.62 72 ALA A N 1
ATOM 556 C CA . ALA A 1 72 ? 7.739 15.471 1.430 1.00 97.62 72 ALA A CA 1
ATOM 557 C C . ALA A 1 72 ? 6.918 15.731 0.156 1.00 97.62 72 ALA A C 1
ATOM 559 O O . ALA A 1 72 ? 6.513 16.866 -0.100 1.00 97.62 72 ALA A O 1
ATOM 560 N N . LYS A 1 73 ? 6.687 14.700 -0.669 1.00 97.62 73 LYS A N 1
ATOM 561 C CA . LYS A 1 73 ? 6.022 14.848 -1.977 1.00 97.62 73 LYS A CA 1
ATOM 562 C C . LYS A 1 73 ? 4.498 14.730 -1.891 1.00 97.62 73 LYS A C 1
ATOM 564 O O . LYS A 1 73 ? 3.789 15.364 -2.671 1.00 97.62 73 LYS A O 1
ATOM 569 N N . PHE A 1 74 ? 3.997 13.944 -0.943 1.00 97.56 74 PHE A N 1
ATOM 570 C CA . PHE A 1 74 ? 2.582 13.619 -0.764 1.00 97.56 74 PHE A CA 1
ATOM 571 C C . PHE A 1 74 ? 2.167 13.781 0.712 1.00 97.56 74 PHE A C 1
ATOM 573 O O . PHE A 1 74 ? 1.752 12.814 1.346 1.00 97.56 74 PHE A O 1
ATOM 580 N N . PRO A 1 75 ? 2.233 15.000 1.280 1.00 96.50 75 PRO A N 1
ATOM 581 C CA . PRO A 1 75 ? 2.036 15.229 2.718 1.00 96.50 75 PRO A CA 1
ATOM 582 C C . PRO A 1 75 ? 0.652 14.831 3.264 1.00 96.50 75 PRO A C 1
ATOM 584 O O . PRO A 1 75 ? 0.484 14.724 4.472 1.00 96.50 75 PRO A O 1
ATOM 587 N N . GLY A 1 76 ? -0.350 14.637 2.401 1.00 96.31 76 GLY A N 1
ATOM 588 C CA . GLY A 1 76 ? -1.679 14.157 2.788 1.00 96.31 76 GLY A CA 1
ATOM 589 C C . GLY A 1 76 ? -1.896 12.654 2.598 1.00 96.31 76 GLY A C 1
ATOM 590 O O . GLY A 1 76 ? -3.037 12.219 2.715 1.00 96.31 76 GLY A O 1
ATOM 591 N N . LEU A 1 77 ? -0.871 11.884 2.216 1.00 97.12 77 LEU A N 1
ATOM 592 C CA . LEU A 1 77 ? -1.018 10.457 1.933 1.00 97.12 77 LEU A CA 1
ATOM 593 C C . LEU A 1 77 ? -1.254 9.673 3.228 1.00 97.12 77 LEU A C 1
ATOM 595 O O . LEU A 1 77 ? -0.460 9.739 4.170 1.00 97.12 77 LEU A O 1
ATOM 599 N N . ASP A 1 78 ? -2.328 8.890 3.255 1.00 96.75 78 ASP A N 1
ATOM 600 C CA . ASP A 1 78 ? -2.631 8.046 4.403 1.00 96.75 78 ASP A CA 1
ATOM 601 C C . ASP A 1 78 ? -1.580 6.952 4.595 1.00 96.75 78 ASP A C 1
ATOM 603 O O . ASP A 1 78 ? -1.009 6.404 3.652 1.00 96.75 78 ASP A O 1
ATOM 607 N N . SER A 1 79 ? -1.316 6.627 5.858 1.00 95.31 79 SER A N 1
ATOM 608 C CA . SER A 1 79 ? -0.276 5.679 6.249 1.00 95.31 79 SER A CA 1
ATOM 609 C C . SER A 1 79 ? -0.783 4.715 7.306 1.00 95.31 79 SER A C 1
ATOM 611 O O . SER A 1 79 ? -1.370 5.123 8.310 1.00 95.31 79 SER A O 1
ATOM 613 N N . ILE A 1 80 ? -0.440 3.438 7.155 1.00 94.38 80 ILE A N 1
ATOM 614 C CA . ILE A 1 80 ? -0.618 2.448 8.217 1.00 94.38 80 ILE A CA 1
ATOM 615 C C . ILE A 1 80 ? 0.434 2.715 9.298 1.00 94.38 80 ILE A C 1
ATOM 617 O O . ILE A 1 80 ? 1.631 2.577 9.058 1.00 94.38 80 ILE A O 1
ATOM 621 N N . LYS A 1 81 ? -0.002 3.104 10.501 1.00 95.50 81 LYS A N 1
ATOM 622 C CA . LYS A 1 81 ? 0.902 3.355 11.641 1.00 95.50 81 LYS A CA 1
ATOM 623 C C . LYS A 1 81 ? 1.151 2.116 12.503 1.00 95.50 81 LYS A C 1
ATOM 625 O O . LYS A 1 81 ? 2.154 2.051 13.205 1.00 95.50 81 LYS A O 1
ATOM 630 N N . LYS A 1 82 ? 0.239 1.143 12.469 1.00 96.31 82 LYS A N 1
ATOM 631 C CA . LYS A 1 82 ? 0.315 -0.090 13.256 1.00 96.31 82 LYS A CA 1
ATOM 632 C C . LYS A 1 82 ? -0.398 -1.220 12.524 1.00 96.31 82 LYS A C 1
ATOM 634 O O . LYS A 1 82 ? -1.490 -1.023 12.002 1.00 96.31 82 LYS A O 1
ATOM 639 N N . ALA A 1 83 ? 0.204 -2.401 12.555 1.00 94.38 83 ALA A N 1
ATOM 640 C CA . ALA A 1 83 ? -0.418 -3.656 12.164 1.00 94.38 83 ALA A CA 1
ATOM 641 C C . ALA A 1 83 ? -0.116 -4.698 13.244 1.00 94.38 83 ALA A C 1
ATOM 643 O O . ALA A 1 83 ? 0.977 -4.709 13.810 1.00 94.38 83 ALA A O 1
ATOM 644 N N . THR A 1 84 ? -1.087 -5.549 13.559 1.00 95.62 84 THR A N 1
ATOM 645 C CA . THR A 1 84 ? -0.947 -6.600 14.575 1.00 95.62 84 THR A CA 1
ATOM 646 C C . THR A 1 84 ? -1.578 -7.882 14.077 1.00 95.62 84 THR A C 1
ATOM 648 O O . THR A 1 84 ? -2.657 -7.850 13.487 1.00 95.62 84 THR A O 1
ATOM 651 N N . ILE A 1 85 ? -0.934 -9.008 14.366 1.00 94.62 85 ILE A N 1
ATOM 652 C CA . ILE A 1 85 ? -1.550 -10.322 14.211 1.00 94.62 85 ILE A CA 1
ATOM 653 C C . ILE A 1 85 ? -2.504 -10.505 15.390 1.00 94.62 85 ILE A C 1
ATOM 655 O O . ILE A 1 85 ? -2.109 -10.322 16.540 1.00 94.62 85 ILE A O 1
ATOM 659 N N . VAL A 1 86 ? -3.764 -10.809 15.092 1.00 92.12 86 VAL A N 1
ATOM 660 C CA . VAL A 1 86 ? -4.780 -11.119 16.101 1.00 92.12 86 VAL A CA 1
ATOM 661 C C . VAL A 1 86 ? -5.004 -12.622 16.122 1.00 92.12 86 VAL A C 1
ATOM 663 O O . VAL A 1 86 ? -5.043 -13.260 15.069 1.00 92.12 86 VAL A O 1
ATOM 666 N N . GLU A 1 87 ? -5.139 -13.194 17.313 1.00 90.00 87 GLU A N 1
ATOM 667 C CA . GLU A 1 87 ? -5.544 -14.589 17.439 1.00 90.00 87 GLU A CA 1
ATOM 668 C C . GLU A 1 87 ? -6.964 -14.761 16.902 1.00 90.00 87 GLU A C 1
ATOM 670 O O . GLU A 1 87 ? -7.830 -13.890 17.055 1.00 90.00 87 GLU A O 1
ATOM 675 N N . LYS A 1 88 ? -7.195 -15.890 16.235 1.00 75.62 88 LYS A N 1
ATOM 676 C CA . LYS A 1 88 ? -8.522 -16.245 15.751 1.00 75.62 88 LYS A CA 1
ATOM 677 C C . LYS A 1 88 ? -9.391 -16.532 16.979 1.00 75.62 88 LYS A C 1
ATOM 679 O O . LYS A 1 88 ? -9.070 -17.443 17.735 1.00 75.62 88 LYS A O 1
ATOM 684 N N . LYS A 1 89 ? -10.429 -15.721 17.191 1.00 57.47 89 LYS A N 1
ATOM 685 C CA . LYS A 1 89 ? -11.464 -16.005 18.192 1.00 57.47 89 LYS A CA 1
ATOM 686 C C . LYS A 1 89 ? -12.293 -17.216 17.787 1.00 57.47 89 LYS A C 1
ATOM 688 O O . LYS A 1 89 ? -12.483 -17.403 16.561 1.00 57.47 89 LYS A O 1
#

Sequence (89 aa):
YITFATSGPDSRTTQVFINYKDNRRLDDMGFAPFGQVVSGMDVVDKLNDKYGGTPSDSQPQIQSQGNKFLDAKFPGLDSIKKATIVEKK

Radius of gyration: 14.65 Å; chains: 1; bounding box: 31×32×34 Å

Foldseek 3Di:
DKWFDAPAPPGTDPDIDADLDDDVVVVVVPIGDDDHDPDDSVVVVPFDCVCPCVVVVCVVCCVPPNVVVCCVPPVRGDDDPDDDDDDDD

Secondary structure (DSSP, 8-state):
-EEE--SSTT---S-EEE-SS--GGGTTTT--EEE---S-HHHHTTS--TTTTGGGGGHHHHHHHTHHHHHHH-TT--------PPPP-